Protein AF-A0A2E4E2N5-F1 (afdb_monomer_lite)

pLDDT: mean 93.37, std 11.21, range [41.62, 98.56]

Radius of gyration: 15.21 Å; chains: 1; bounding box: 34×34×36 Å

Secondary structure (DSSP, 8-state):
-------B-TTSPBP--HHHHHHHHHHHHHHHHHHHHHHHHHHHTT--HHHHHHHHHHHHHH------

Foldseek 3Di:
DPPQDQDADPVRHTDPDPVVSVVVSVVVVVVVVVLVVVLVVCVVVVHDSVVSVVVVVVVVVPDDDDDD

Structure (mmCIF, N/CA/C/O backbone):
data_AF-A0A2E4E2N5-F1
#
_entry.id   AF-A0A2E4E2N5-F1
#
loop_
_atom_site.group_PDB
_atom_site.id
_atom_site.type_symbol
_atom_site.label_atom_id
_atom_site.label_alt_id
_atom_site.label_comp_id
_atom_site.label_asym_id
_atom_site.label_entity_id
_atom_site.label_seq_id
_atom_site.pdbx_PDB_ins_code
_atom_site.Cartn_x
_atom_site.Cartn_y
_atom_site.Cartn_z
_atom_site.occupancy
_atom_site.B_iso_or_equiv
_atom_site.auth_seq_id
_atom_site.auth_comp_id
_atom_site.auth_asym_id
_atom_site.auth_atom_id
_atom_site.pdbx_PDB_model_num
ATOM 1 N N . MET A 1 1 ? -5.746 18.600 5.332 1.00 41.62 1 MET A N 1
ATOM 2 C CA . MET A 1 1 ? -6.483 17.629 6.171 1.00 41.62 1 MET A CA 1
ATOM 3 C C . MET A 1 1 ? -5.900 16.255 5.884 1.00 41.62 1 MET A C 1
ATOM 5 O O . MET A 1 1 ? -5.953 15.846 4.733 1.00 41.62 1 MET A O 1
ATOM 9 N N . LYS A 1 2 ? -5.251 15.594 6.854 1.00 50.97 2 LYS A N 1
ATOM 10 C CA . LYS A 1 2 ? -4.806 14.201 6.665 1.00 50.97 2 LYS A CA 1
ATOM 11 C C . LYS A 1 2 ? -6.055 13.330 6.479 1.00 50.97 2 LYS A C 1
ATOM 13 O O . LYS A 1 2 ? -6.979 13.452 7.280 1.00 50.97 2 LYS A O 1
ATOM 18 N N . ASN A 1 3 ? -6.099 12.507 5.433 1.00 57.53 3 ASN A N 1
ATOM 19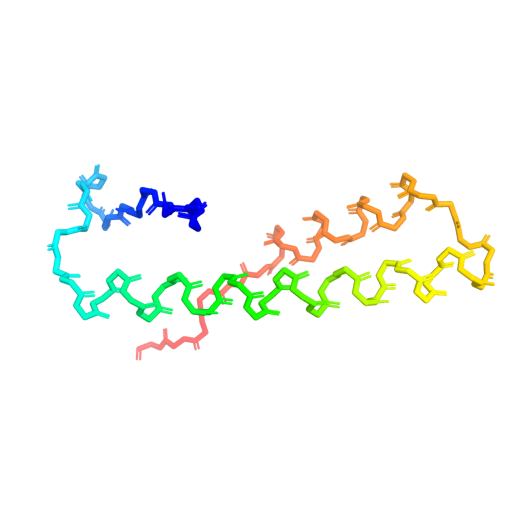 C CA . ASN A 1 3 ? -7.189 11.554 5.209 1.00 57.53 3 ASN A CA 1
ATOM 20 C C . ASN A 1 3 ? -7.192 10.537 6.357 1.00 57.53 3 ASN A C 1
ATOM 22 O O . ASN A 1 3 ? -6.379 9.619 6.367 1.00 57.53 3 ASN A O 1
ATOM 26 N N . LYS A 1 4 ? -8.063 10.740 7.349 1.00 72.81 4 LYS A N 1
ATOM 27 C CA . LYS A 1 4 ? -8.241 9.811 8.468 1.00 72.81 4 LYS A CA 1
ATOM 28 C C . LYS A 1 4 ? -9.034 8.615 7.939 1.00 72.81 4 LYS A C 1
ATOM 30 O O . LYS A 1 4 ? -10.108 8.810 7.377 1.00 72.81 4 LYS A O 1
ATOM 35 N N . LEU A 1 5 ? -8.471 7.415 8.048 1.00 89.62 5 LEU A N 1
ATOM 36 C CA . LEU A 1 5 ? -9.121 6.192 7.585 1.00 89.62 5 LEU A CA 1
ATOM 37 C C . LEU A 1 5 ? -10.135 5.690 8.619 1.00 89.62 5 LEU A C 1
ATOM 39 O O . LEU A 1 5 ? -9.906 5.793 9.828 1.00 89.62 5 LEU A O 1
ATOM 43 N N . ASP A 1 6 ? -11.222 5.101 8.124 1.00 94.06 6 ASP A N 1
ATOM 44 C CA . ASP A 1 6 ? -12.239 4.441 8.939 1.00 94.06 6 ASP A CA 1
ATOM 45 C C . ASP A 1 6 ? -11.821 2.996 9.221 1.00 94.06 6 ASP A C 1
ATOM 47 O O . ASP A 1 6 ? -12.000 2.089 8.404 1.00 94.06 6 ASP A O 1
ATOM 51 N N . TRP A 1 7 ? -11.248 2.780 10.401 1.00 96.12 7 TRP A N 1
ATOM 52 C CA . TRP A 1 7 ? -10.823 1.461 10.852 1.00 96.12 7 TRP A CA 1
ATOM 53 C C . TRP A 1 7 ? -11.971 0.712 11.525 1.00 96.12 7 TRP A C 1
ATOM 55 O O . TRP A 1 7 ? -12.738 1.297 12.292 1.00 96.12 7 TRP A O 1
ATOM 65 N N . ARG A 1 8 ? -12.069 -0.598 11.277 1.00 96.44 8 ARG A N 1
ATOM 66 C CA . ARG A 1 8 ? -13.118 -1.461 11.836 1.00 96.44 8 ARG A CA 1
ATOM 67 C C . ARG A 1 8 ? -12.549 -2.527 12.759 1.00 96.44 8 ARG A C 1
ATOM 69 O O . ARG A 1 8 ? -11.444 -3.022 12.551 1.00 96.44 8 ARG A O 1
ATOM 76 N N . ASP A 1 9 ? -13.300 -2.859 13.801 1.00 95.25 9 ASP A N 1
ATOM 77 C CA . ASP A 1 9 ? -12.960 -3.925 14.734 1.00 95.25 9 ASP A CA 1
ATOM 78 C C . ASP A 1 9 ? -13.378 -5.311 14.207 1.00 95.25 9 ASP A C 1
ATOM 80 O O . ASP A 1 9 ? -13.970 -5.463 13.139 1.00 95.25 9 ASP A O 1
ATOM 84 N N . LYS A 1 10 ? -13.107 -6.357 14.994 1.00 94.50 10 LYS A N 1
ATOM 85 C CA . LYS A 1 10 ? -13.462 -7.749 14.660 1.00 94.50 10 LYS A CA 1
ATOM 86 C C . LYS A 1 10 ? -14.968 -8.026 14.518 1.00 94.50 10 LYS A C 1
ATOM 88 O O . LYS A 1 10 ? -15.341 -9.126 14.129 1.00 94.50 10 LYS A O 1
ATOM 93 N N . LYS A 1 11 ? -15.831 -7.086 14.914 1.00 96.44 11 LYS A N 1
ATOM 94 C CA . LYS A 1 11 ? -17.293 -7.147 14.777 1.00 96.44 11 LYS A CA 1
ATOM 95 C C . LYS A 1 11 ? -17.789 -6.213 13.666 1.00 96.44 11 LYS A C 1
ATOM 97 O O . LYS A 1 11 ? -18.977 -5.906 13.639 1.00 96.44 11 LYS A O 1
ATOM 102 N N . ASP A 1 12 ? -16.884 -5.752 12.802 1.00 95.12 12 ASP A N 1
ATOM 103 C CA . ASP A 1 12 ? -17.140 -4.804 11.717 1.00 95.12 12 ASP A CA 1
ATOM 104 C C . ASP A 1 12 ? -17.654 -3.426 12.185 1.00 95.12 12 ASP A C 1
ATOM 106 O O . ASP A 1 12 ? -18.217 -2.652 11.410 1.00 95.12 12 ASP A O 1
ATOM 110 N N . LYS A 1 13 ? -17.449 -3.071 13.461 1.00 96.62 13 LYS A N 1
ATOM 111 C CA . LYS A 1 13 ? -17.823 -1.753 13.994 1.00 96.62 13 LYS A CA 1
ATOM 112 C C . LYS A 1 13 ? -16.681 -0.763 13.830 1.00 96.62 13 LYS A C 1
ATOM 114 O O . LYS A 1 13 ? -15.522 -1.135 13.986 1.00 96.62 13 LYS A O 1
ATOM 119 N N . LEU A 1 14 ? -17.008 0.507 13.586 1.00 96.69 14 LEU A N 1
ATOM 120 C CA . LEU A 1 14 ? -16.008 1.575 13.564 1.00 96.69 14 LEU A CA 1
ATOM 121 C C . LEU A 1 14 ? -15.264 1.642 14.902 1.00 96.69 14 LEU A C 1
ATOM 123 O O . LEU A 1 14 ? -15.873 1.662 15.975 1.00 96.69 14 LEU A O 1
ATOM 127 N N . ILE A 1 15 ? -13.938 1.694 14.828 1.00 96.38 15 ILE A N 1
ATOM 128 C CA . ILE A 1 15 ? -13.080 1.943 15.980 1.00 96.38 15 ILE A CA 1
ATOM 129 C C . ILE A 1 15 ? -13.229 3.420 16.347 1.00 96.38 15 ILE A C 1
ATOM 131 O O . ILE A 1 15 ? -12.896 4.288 15.552 1.00 96.38 15 ILE A O 1
ATOM 135 N N . SER A 1 16 ? -13.717 3.710 17.553 1.00 93.56 16 SER A N 1
ATOM 136 C CA . SER A 1 16 ? -13.968 5.083 18.022 1.00 93.56 16 SER A CA 1
ATOM 137 C C . SER A 1 16 ? -12.974 5.586 19.075 1.00 93.56 16 SER A C 1
ATOM 139 O O . SER A 1 16 ? -13.063 6.730 19.496 1.00 93.56 16 SER A O 1
ATOM 141 N N . CYS A 1 17 ? -12.062 4.734 19.552 1.00 96.31 17 CYS A N 1
ATOM 142 C CA . CYS A 1 17 ? -11.044 5.116 20.534 1.00 96.31 17 CYS A CA 1
ATOM 143 C C . CYS A 1 17 ? -9.937 5.913 19.837 1.00 96.31 17 CYS A C 1
ATOM 145 O O . CYS A 1 17 ? -9.269 5.386 18.941 1.00 96.31 17 CYS A O 1
ATOM 147 N N . ASP A 1 18 ? -9.750 7.163 20.257 1.00 94.25 18 ASP A N 1
ATOM 148 C CA . ASP A 1 18 ? -8.832 8.106 19.619 1.00 94.25 18 ASP A CA 1
ATOM 149 C C . ASP A 1 18 ? -7.383 7.616 19.626 1.00 94.25 18 ASP A C 1
ATOM 151 O O . ASP A 1 18 ? -6.696 7.736 18.611 1.00 94.25 18 ASP A O 1
ATOM 155 N N . GLU A 1 19 ? -6.926 6.984 20.709 1.00 96.69 19 GLU A N 1
ATOM 156 C CA . GLU A 1 19 ? -5.573 6.430 20.803 1.00 96.69 19 GLU A CA 1
ATOM 157 C C . GLU A 1 19 ? -5.361 5.291 19.801 1.00 96.69 19 GLU A C 1
ATOM 159 O O . GLU A 1 19 ? -4.337 5.246 19.119 1.00 96.69 19 GLU A O 1
ATOM 164 N N . LYS A 1 20 ? -6.346 4.394 19.647 1.00 95.62 20 LYS A N 1
ATOM 165 C CA . LYS A 1 20 ? -6.271 3.309 18.654 1.00 95.62 20 LYS A CA 1
ATOM 166 C C . LYS A 1 20 ? -6.267 3.860 17.237 1.00 95.62 20 LYS A C 1
ATOM 168 O O . LYS A 1 20 ? -5.468 3.420 16.417 1.00 95.62 20 LYS A O 1
ATOM 173 N N . LEU A 1 21 ? -7.141 4.824 16.951 1.00 95.75 21 LEU A N 1
ATOM 174 C CA . LEU A 1 21 ? -7.188 5.478 15.647 1.00 95.75 21 LEU A CA 1
ATOM 175 C C . LEU A 1 21 ? -5.876 6.195 15.336 1.00 95.75 21 LEU A C 1
ATOM 177 O O . LEU A 1 21 ? -5.420 6.141 14.197 1.00 95.75 21 LEU A O 1
ATOM 181 N N . LYS A 1 22 ? -5.267 6.862 16.320 1.00 94.62 22 LYS A N 1
ATOM 182 C CA . LYS A 1 22 ? -3.967 7.513 16.155 1.00 94.62 22 LYS A CA 1
ATOM 183 C C . LYS A 1 22 ? -2.909 6.498 15.722 1.00 94.62 22 LYS A C 1
ATOM 185 O O . LYS A 1 22 ? -2.352 6.665 14.643 1.00 94.62 22 LYS A O 1
ATOM 190 N N . VAL A 1 23 ? -2.729 5.420 16.489 1.00 96.69 23 VAL A N 1
ATOM 191 C CA . VAL A 1 23 ? -1.733 4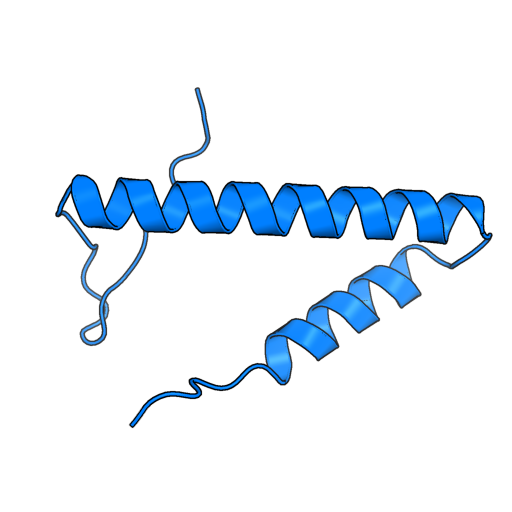.376 16.187 1.00 96.69 23 VAL A CA 1
ATOM 192 C C . VAL A 1 23 ? -1.984 3.730 14.820 1.00 96.69 23 VAL A C 1
ATOM 194 O O . VAL A 1 23 ? -1.055 3.555 14.041 1.00 96.69 23 VAL A O 1
ATOM 197 N N . LEU A 1 24 ? -3.237 3.408 14.484 1.00 96.88 24 LEU A N 1
ATOM 198 C CA . LEU A 1 24 ? -3.570 2.800 13.190 1.00 96.88 24 LEU A CA 1
ATOM 199 C C . LEU A 1 24 ? -3.254 3.724 12.006 1.00 96.88 24 LEU A C 1
ATOM 201 O O . LEU A 1 24 ? -2.723 3.267 10.996 1.00 96.88 24 LEU A O 1
ATOM 205 N N . ASN A 1 25 ? -3.552 5.020 12.130 1.00 95.75 25 ASN A N 1
ATOM 206 C CA . ASN A 1 25 ? -3.238 5.993 11.085 1.00 95.75 25 ASN A CA 1
ATOM 207 C C . ASN A 1 25 ? -1.730 6.266 10.986 1.00 95.75 25 ASN A C 1
ATOM 209 O O . ASN A 1 25 ? -1.229 6.391 9.875 1.00 95.75 25 ASN A O 1
ATOM 213 N N . GLU A 1 26 ? -1.008 6.326 12.110 1.00 96.56 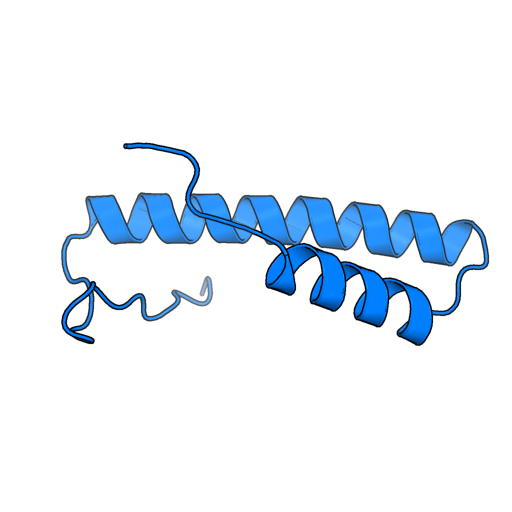26 GLU A N 1
ATOM 214 C CA . GLU A 1 26 ? 0.457 6.474 12.122 1.00 96.56 26 GLU A CA 1
ATOM 215 C C . GLU A 1 26 ? 1.130 5.283 11.428 1.00 96.56 26 GLU A C 1
ATOM 217 O O . GLU A 1 26 ? 1.886 5.482 10.481 1.00 96.56 26 GLU A O 1
ATOM 222 N N . ASN A 1 27 ? 0.749 4.052 11.783 1.00 96.69 27 ASN A N 1
ATOM 223 C CA . ASN A 1 27 ? 1.258 2.847 11.125 1.00 96.69 27 ASN A CA 1
ATOM 224 C C . ASN A 1 27 ? 0.950 2.831 9.617 1.00 96.69 27 ASN A C 1
ATOM 226 O O . ASN A 1 27 ? 1.785 2.424 8.810 1.00 96.69 27 ASN A O 1
ATOM 230 N N . PHE A 1 28 ? -0.253 3.252 9.214 1.00 96.19 28 PHE A N 1
ATOM 231 C CA . PHE A 1 28 ? -0.621 3.295 7.799 1.00 96.19 28 PHE A CA 1
ATOM 232 C C . PHE A 1 28 ? 0.169 4.356 7.024 1.00 96.19 28 PHE A C 1
ATOM 234 O O . PHE A 1 28 ? 0.626 4.085 5.912 1.00 96.19 28 PHE A O 1
ATOM 241 N N . ASP A 1 29 ? 0.361 5.540 7.612 1.00 96.31 29 ASP A N 1
ATOM 242 C CA . ASP A 1 29 ? 1.191 6.605 7.044 1.00 96.31 29 ASP A CA 1
ATOM 243 C C . ASP A 1 29 ? 2.645 6.116 6.859 1.00 96.31 29 ASP A C 1
ATOM 245 O O . ASP A 1 29 ? 3.239 6.338 5.802 1.00 96.31 29 ASP A O 1
ATOM 249 N N . GLU A 1 30 ? 3.206 5.398 7.838 1.00 97.69 30 GLU A N 1
ATOM 250 C CA . GLU A 1 30 ? 4.550 4.808 7.751 1.00 97.69 30 GLU A CA 1
ATOM 251 C C . GLU A 1 30 ? 4.667 3.779 6.620 1.00 97.69 30 GLU A C 1
ATOM 253 O O . GLU A 1 30 ? 5.564 3.886 5.779 1.00 97.69 30 GLU A O 1
ATOM 258 N N . ILE A 1 31 ? 3.732 2.824 6.541 1.00 96.69 31 ILE A N 1
ATOM 259 C CA . ILE A 1 31 ? 3.706 1.812 5.472 1.00 96.69 31 ILE A CA 1
ATOM 260 C C . ILE A 1 31 ? 3.600 2.483 4.104 1.00 96.69 31 ILE A C 1
ATOM 262 O O . ILE A 1 31 ? 4.308 2.098 3.173 1.00 96.69 31 ILE A O 1
ATOM 266 N N . LYS A 1 32 ? 2.745 3.504 3.973 1.00 96.62 32 LYS A N 1
ATOM 267 C CA . LYS A 1 32 ? 2.584 4.254 2.727 1.00 96.62 32 LYS A CA 1
ATOM 268 C C . LYS A 1 32 ? 3.897 4.905 2.294 1.00 96.62 32 LYS A C 1
ATOM 270 O O . LYS A 1 32 ? 4.246 4.812 1.121 1.00 96.62 32 LYS A O 1
ATOM 275 N N . ASN A 1 33 ? 4.618 5.540 3.215 1.00 97.75 33 ASN A N 1
ATOM 276 C CA . ASN A 1 33 ? 5.885 6.199 2.899 1.00 97.75 33 ASN A CA 1
ATOM 277 C C . ASN A 1 33 ? 6.950 5.188 2.460 1.00 97.75 33 ASN A C 1
ATOM 279 O O . ASN A 1 33 ? 7.613 5.397 1.447 1.00 97.75 33 ASN A O 1
ATOM 283 N N . VAL A 1 34 ? 7.077 4.064 3.172 1.00 98.06 34 VAL A N 1
ATOM 284 C CA . VAL A 1 34 ? 8.022 2.998 2.802 1.00 98.06 34 VAL A CA 1
ATOM 285 C C . VAL A 1 34 ? 7.671 2.401 1.438 1.00 98.06 34 VAL A C 1
ATOM 287 O O . VAL A 1 34 ? 8.552 2.239 0.595 1.00 98.06 34 VAL A O 1
ATOM 290 N N . ALA A 1 35 ? 6.390 2.113 1.192 1.00 98.00 35 ALA A N 1
ATOM 291 C CA . ALA A 1 35 ? 5.928 1.571 -0.082 1.00 98.00 35 ALA A CA 1
ATOM 292 C C . ALA A 1 35 ? 6.144 2.550 -1.246 1.00 98.00 35 ALA A C 1
ATOM 294 O O . ALA A 1 35 ? 6.505 2.110 -2.335 1.00 98.00 35 ALA A O 1
ATOM 295 N N . GLN A 1 36 ? 5.954 3.856 -1.022 1.00 98.25 36 GLN A N 1
ATOM 296 C CA . GLN A 1 36 ? 6.199 4.884 -2.034 1.00 98.25 36 GLN A CA 1
ATOM 297 C C . GLN A 1 36 ? 7.687 4.996 -2.370 1.00 98.25 36 GLN A C 1
ATOM 299 O O . GLN A 1 36 ? 8.031 4.946 -3.543 1.00 98.25 36 GLN A O 1
ATOM 304 N N . ASN A 1 37 ? 8.563 5.062 -1.364 1.00 98.50 37 ASN A N 1
ATOM 305 C CA . ASN A 1 37 ? 10.008 5.115 -1.600 1.00 98.50 37 ASN A CA 1
ATOM 306 C C . ASN A 1 37 ? 10.486 3.880 -2.380 1.00 98.50 37 ASN A C 1
ATOM 308 O O . ASN A 1 37 ? 11.189 4.007 -3.375 1.00 98.50 37 ASN A O 1
ATOM 312 N N . ALA A 1 38 ? 10.036 2.684 -1.982 1.00 98.38 38 ALA A N 1
ATOM 313 C CA . ALA A 1 38 ? 10.383 1.447 -2.679 1.00 98.38 38 ALA A CA 1
ATOM 314 C C . ALA A 1 38 ? 9.840 1.406 -4.119 1.00 98.38 38 ALA A C 1
ATOM 316 O O . ALA A 1 38 ? 10.486 0.852 -5.009 1.00 98.38 38 ALA A O 1
ATOM 317 N N . TYR A 1 39 ? 8.656 1.980 -4.352 1.00 98.56 39 TYR A N 1
ATOM 318 C CA . TYR A 1 39 ? 8.099 2.130 -5.692 1.00 98.56 39 TYR A CA 1
ATOM 319 C C . TYR A 1 39 ? 8.950 3.073 -6.543 1.00 98.56 39 TYR A C 1
ATOM 321 O O . TYR A 1 39 ? 9.324 2.698 -7.651 1.00 98.56 39 TYR A O 1
ATOM 329 N N . ASP A 1 40 ? 9.298 4.250 -6.023 1.00 98.50 40 ASP A N 1
ATOM 330 C CA . ASP A 1 40 ? 10.102 5.244 -6.737 1.00 98.50 40 ASP A CA 1
ATOM 331 C C . ASP A 1 40 ? 11.478 4.672 -7.115 1.00 98.50 40 ASP A C 1
ATOM 333 O O . ASP A 1 40 ? 11.883 4.765 -8.277 1.00 98.50 40 ASP A O 1
ATOM 337 N N . ASP A 1 41 ? 12.144 3.977 -6.187 1.00 98.56 41 ASP A N 1
ATOM 338 C CA . ASP A 1 41 ? 13.406 3.275 -6.448 1.00 98.56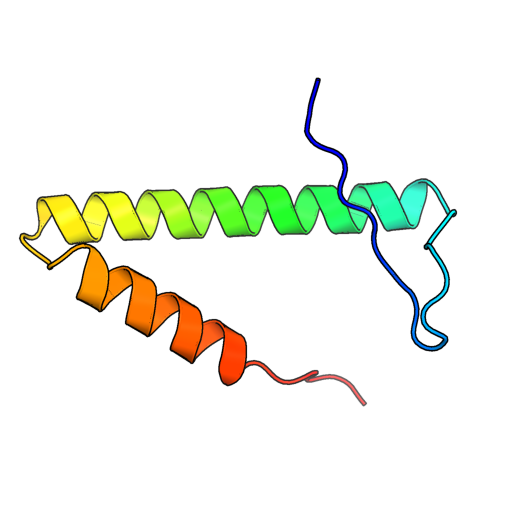 41 ASP A CA 1
ATOM 339 C C . ASP A 1 41 ? 13.253 2.224 -7.558 1.00 98.56 41 ASP A C 1
ATOM 341 O O . ASP A 1 41 ? 14.078 2.143 -8.471 1.00 98.56 41 ASP A O 1
ATOM 34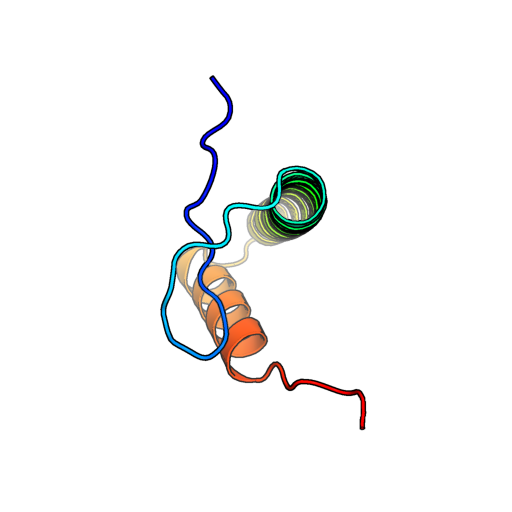5 N N . ALA A 1 42 ? 12.173 1.439 -7.537 1.00 98.50 42 ALA A N 1
ATOM 346 C CA . ALA A 1 42 ? 11.925 0.436 -8.566 1.00 98.50 42 ALA A CA 1
ATOM 347 C C . ALA A 1 42 ? 11.739 1.063 -9.954 1.00 98.50 42 ALA A C 1
ATOM 349 O O . ALA A 1 42 ? 12.261 0.529 -10.936 1.00 98.50 42 ALA A O 1
ATOM 350 N N . ILE A 1 43 ? 11.040 2.199 -10.048 1.00 98.44 43 ILE A N 1
ATOM 351 C CA . ILE A 1 43 ? 10.885 2.926 -11.314 1.00 98.44 43 ILE A CA 1
ATOM 352 C C . ILE A 1 43 ? 12.231 3.475 -11.793 1.00 98.44 43 ILE A C 1
ATOM 354 O O . ILE A 1 43 ? 12.563 3.319 -12.969 1.00 98.44 43 ILE A O 1
ATOM 358 N N . LEU A 1 44 ? 13.047 4.036 -10.895 1.00 98.56 44 LEU A N 1
ATOM 359 C CA . LEU A 1 44 ? 14.398 4.505 -11.226 1.00 98.56 44 LEU A CA 1
ATOM 360 C C . LEU A 1 44 ? 15.310 3.372 -11.725 1.00 98.56 44 LEU A C 1
ATOM 362 O O . LEU A 1 44 ? 16.172 3.603 -12.571 1.00 98.56 44 LEU A O 1
ATOM 366 N N . MET A 1 45 ? 15.086 2.141 -11.264 1.00 98.12 45 MET A N 1
ATOM 367 C CA . MET A 1 45 ? 15.786 0.938 -11.731 1.00 98.12 45 MET A CA 1
ATOM 368 C C . MET A 1 45 ? 15.204 0.333 -13.023 1.00 98.12 45 MET A C 1
ATOM 370 O O . MET A 1 45 ? 15.668 -0.715 -13.473 1.00 98.12 45 MET A O 1
ATOM 374 N N . GLY A 1 46 ? 14.200 0.968 -13.638 1.00 98.12 46 GLY A N 1
ATOM 375 C CA . GLY A 1 46 ? 13.584 0.516 -14.889 1.00 98.12 46 GLY A CA 1
ATOM 376 C C . GLY A 1 46 ? 12.522 -0.576 -14.720 1.00 98.12 46 GLY A C 1
ATOM 377 O O . GLY A 1 46 ? 12.194 -1.268 -15.685 1.00 98.12 46 GLY A O 1
ATOM 378 N N . CYS A 1 47 ? 11.979 -0.763 -13.514 1.00 98.44 47 CYS A N 1
ATOM 379 C CA . CYS A 1 47 ? 10.864 -1.679 -13.287 1.00 98.44 47 CYS A CA 1
ATOM 380 C C . CYS A 1 47 ? 9.567 -1.144 -13.917 1.00 9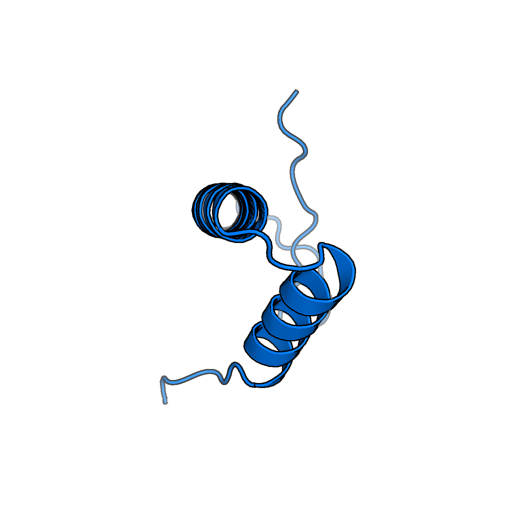8.44 47 CYS A C 1
ATOM 382 O O . CYS A 1 47 ? 9.326 0.060 -13.982 1.00 98.44 47 CYS A O 1
ATOM 384 N N . SER A 1 48 ? 8.688 -2.054 -14.345 1.00 98.50 48 SER A N 1
ATOM 385 C CA . SER A 1 48 ? 7.337 -1.689 -14.770 1.00 98.50 48 SER A CA 1
ATOM 386 C C . SER A 1 48 ? 6.484 -1.286 -13.565 1.00 98.50 48 SER A C 1
ATOM 388 O O . SER A 1 48 ? 6.373 -2.039 -12.596 1.00 98.50 48 SER A O 1
ATOM 390 N N . GLU A 1 49 ? 5.792 -0.147 -13.668 1.00 98.12 49 GLU A N 1
ATOM 391 C CA . GLU A 1 49 ? 4.860 0.323 -12.635 1.00 98.12 49 GLU A CA 1
ATOM 392 C C . GLU A 1 49 ? 3.826 -0.735 -12.232 1.00 98.12 49 GLU A C 1
ATOM 394 O O . GLU A 1 49 ? 3.560 -0.949 -11.047 1.00 98.12 49 GLU A O 1
ATOM 399 N N . ASN A 1 50 ? 3.231 -1.401 -13.226 1.00 98.25 50 ASN A N 1
ATOM 400 C CA . ASN A 1 50 ? 2.170 -2.382 -13.009 1.00 98.25 50 ASN A CA 1
ATOM 401 C C . ASN A 1 50 ? 2.702 -3.645 -12.331 1.00 98.25 50 ASN A C 1
ATOM 403 O O . ASN A 1 50 ? 2.031 -4.218 -11.469 1.00 98.25 50 ASN A O 1
ATOM 407 N N . ASP A 1 51 ? 3.909 -4.065 -12.703 1.00 98.25 51 ASP A N 1
ATOM 408 C CA . ASP A 1 51 ? 4.560 -5.237 -12.127 1.00 98.25 51 ASP A CA 1
ATOM 409 C C . ASP A 1 51 ? 4.911 -5.000 -10.650 1.00 98.25 51 ASP A C 1
ATOM 411 O O . ASP A 1 51 ? 4.562 -5.813 -9.790 1.00 98.25 51 ASP A O 1
ATOM 415 N N . PHE A 1 52 ? 5.484 -3.839 -10.313 1.00 98.50 52 PHE A N 1
ATOM 416 C CA . PHE A 1 52 ? 5.781 -3.504 -8.919 1.00 98.50 52 PHE A CA 1
ATOM 417 C C . PHE A 1 52 ? 4.514 -3.393 -8.061 1.00 98.50 52 PHE A C 1
ATOM 419 O O . PHE A 1 52 ? 4.433 -3.992 -6.986 1.00 98.50 52 PHE A O 1
ATOM 426 N N . LYS A 1 53 ? 3.479 -2.692 -8.549 1.00 98.19 53 LYS A N 1
ATOM 427 C CA . LYS A 1 53 ? 2.183 -2.589 -7.851 1.00 98.19 53 LYS A CA 1
ATOM 428 C C . LYS A 1 53 ? 1.559 -3.969 -7.611 1.00 98.19 53 LYS A C 1
ATOM 430 O O . LYS A 1 53 ? 1.033 -4.225 -6.528 1.00 98.19 53 LYS A O 1
ATOM 435 N N . SER A 1 54 ? 1.665 -4.884 -8.575 1.00 98.25 54 SER A N 1
ATOM 436 C CA . SER A 1 54 ? 1.172 -6.262 -8.430 1.00 98.25 54 SER A CA 1
ATOM 437 C C . SER A 1 54 ? 1.927 -7.041 -7.348 1.00 98.25 54 SER A C 1
ATOM 439 O O . SER A 1 54 ? 1.305 -7.766 -6.571 1.00 98.25 54 SER A O 1
ATOM 441 N N . LYS A 1 55 ? 3.248 -6.847 -7.237 1.00 97.94 55 LYS A N 1
ATOM 442 C CA . LYS A 1 55 ? 4.083 -7.448 -6.183 1.00 97.94 55 LYS A CA 1
ATOM 443 C C . LYS A 1 55 ? 3.752 -6.900 -4.794 1.00 97.94 55 LYS A C 1
ATOM 445 O O . LYS A 1 55 ? 3.668 -7.682 -3.851 1.00 97.94 55 LYS A O 1
ATOM 450 N N . LEU A 1 56 ? 3.478 -5.599 -4.666 1.00 97.75 56 LEU A N 1
ATOM 451 C CA . LEU A 1 56 ? 2.978 -5.024 -3.410 1.00 97.75 56 LEU A CA 1
ATOM 452 C C . LEU A 1 56 ? 1.629 -5.636 -3.002 1.00 97.75 56 LEU A C 1
ATOM 454 O O . LEU A 1 56 ? 1.441 -5.994 -1.842 1.00 97.75 56 LEU A O 1
ATOM 458 N N . ILE A 1 57 ? 0.698 -5.806 -3.948 1.00 97.62 57 ILE A N 1
ATOM 459 C CA . ILE A 1 57 ? -0.597 -6.452 -3.678 1.00 97.62 57 ILE A CA 1
ATOM 460 C C . ILE A 1 57 ? -0.400 -7.903 -3.225 1.00 97.62 57 ILE A C 1
ATOM 462 O O . ILE A 1 57 ? -1.060 -8.338 -2.281 1.00 97.62 57 ILE A O 1
ATOM 466 N N . LEU A 1 58 ? 0.496 -8.651 -3.877 1.00 97.75 58 LEU A N 1
ATOM 467 C CA . LEU A 1 58 ? 0.833 -10.018 -3.478 1.00 97.75 58 LEU A CA 1
ATOM 468 C C . LEU A 1 58 ? 1.378 -10.056 -2.044 1.00 97.75 58 LEU A C 1
ATOM 470 O O . LEU A 1 58 ? 0.862 -10.810 -1.225 1.00 97.75 58 LEU A O 1
ATOM 474 N N . LEU A 1 59 ? 2.335 -9.183 -1.723 1.00 97.00 59 LEU A N 1
ATOM 475 C CA . LEU A 1 59 ? 2.922 -9.076 -0.388 1.00 97.00 59 LEU A CA 1
ATOM 476 C C . LEU A 1 59 ? 1.851 -8.835 0.689 1.00 97.00 59 LEU A C 1
ATOM 478 O O . LEU A 1 59 ? 1.849 -9.515 1.710 1.00 97.00 59 LEU A O 1
ATOM 482 N N . ILE A 1 60 ? 0.895 -7.931 0.443 1.00 96.56 60 ILE A N 1
ATOM 483 C CA . ILE A 1 60 ? -0.220 -7.660 1.367 1.00 96.56 60 ILE A CA 1
ATOM 484 C C . ILE A 1 60 ? -1.151 -8.873 1.511 1.00 96.56 60 ILE A C 1
ATOM 486 O O . ILE A 1 60 ? -1.608 -9.166 2.615 1.00 96.56 60 ILE A O 1
ATOM 490 N N . ARG A 1 61 ? -1.422 -9.606 0.423 1.00 96.94 61 ARG A N 1
ATOM 491 C CA . ARG A 1 61 ? -2.270 -10.815 0.450 1.00 96.94 61 ARG A CA 1
ATOM 492 C C . ARG A 1 61 ? -1.655 -11.960 1.253 1.00 96.94 61 ARG A C 1
ATOM 494 O O . ARG A 1 61 ? -2.395 -12.772 1.801 1.00 96.94 61 ARG A O 1
ATOM 501 N N . GLU A 1 62 ? -0.330 -12.039 1.308 1.00 96.38 62 GLU A N 1
ATOM 502 C CA . GLU A 1 62 ? 0.392 -13.104 2.011 1.00 96.38 62 GLU A CA 1
ATOM 503 C C . GLU A 1 62 ? 0.629 -12.810 3.499 1.00 96.38 62 GLU A C 1
ATOM 505 O O . GLU A 1 62 ? 1.002 -13.720 4.248 1.00 96.38 62 GLU A O 1
ATOM 510 N N . MET A 1 63 ? 0.382 -11.574 3.953 1.00 95.12 63 MET A N 1
ATOM 511 C CA . MET A 1 63 ? 0.512 -11.202 5.361 1.00 95.12 63 MET A CA 1
ATOM 512 C C . MET A 1 63 ? -0.424 -12.025 6.251 1.00 95.12 63 MET A C 1
ATOM 514 O O . MET A 1 63 ? -1.590 -12.265 5.938 1.00 95.12 63 MET A O 1
ATOM 518 N N . LYS A 1 64 ? 0.086 -12.431 7.414 1.00 93.94 64 LYS A N 1
ATOM 519 C CA . LYS A 1 64 ? -0.660 -13.190 8.422 1.00 93.94 64 LYS A CA 1
ATOM 520 C C . LYS A 1 64 ? -0.451 -12.560 9.787 1.00 93.94 64 LYS A C 1
ATOM 522 O O . LYS A 1 64 ? 0.639 -12.083 10.094 1.00 93.94 64 LYS A O 1
ATOM 527 N N . PHE A 1 65 ? -1.486 -12.597 10.622 1.00 91.12 65 PHE A N 1
ATOM 528 C CA . PHE A 1 65 ? -1.343 -12.261 12.034 1.00 91.12 65 PHE A CA 1
ATOM 529 C C . PHE A 1 65 ? -0.382 -13.262 12.692 1.00 91.12 65 PHE A C 1
ATOM 531 O O . PHE A 1 65 ? -0.591 -14.471 12.596 1.00 91.12 65 PHE A O 1
ATOM 538 N N . SER A 1 66 ? 0.693 -12.762 13.301 1.00 88.62 66 SER A N 1
ATOM 539 C CA . SER A 1 66 ? 1.829 -13.576 13.756 1.00 88.62 66 SER A CA 1
ATOM 540 C C . SER A 1 66 ? 1.839 -13.880 15.257 1.00 88.62 66 SER A C 1
ATOM 542 O O . SER A 1 66 ? 2.641 -14.702 15.696 1.00 88.62 66 SER A O 1
ATOM 544 N N . TYR A 1 67 ? 0.959 -13.262 16.047 1.00 78.31 67 TYR A N 1
ATOM 545 C CA . TYR A 1 67 ? 0.899 -13.462 17.497 1.00 78.31 67 TYR A CA 1
ATOM 546 C C . TYR A 1 67 ? -0.217 -14.447 17.885 1.00 78.31 67 TYR A C 1
ATOM 548 O O . TYR A 1 67 ? -1.244 -14.530 17.213 1.00 78.31 67 TYR A O 1
ATOM 556 N N . LYS A 1 68 ? 0.005 -15.224 18.951 1.00 58.47 68 LYS A N 1
ATOM 557 C CA . LYS A 1 68 ? -0.988 -16.104 19.587 1.00 58.47 68 LYS A CA 1
ATOM 558 C C . LYS A 1 68 ? -1.385 -15.536 20.939 1.00 58.47 68 LYS A C 1
ATOM 560 O O . LYS A 1 68 ? -0.470 -15.030 21.625 1.00 58.47 68 LYS A O 1
#

Sequence (68 aa):
MKNKLDWRDKKDKLISCDEKLKVLNENFDEIKNVAQNAYDDAILMGCSENDFKSKLILLIREMKFSYK